Protein AF-A0A822HFD5-F1 (afdb_monomer_lite)

pLDDT: mean 79.82, std 15.92, range [37.62, 95.75]

Foldseek 3Di:
DDDDDDDDPVRDDPVVVVVVVVVVVLVVLLVVVVVVCVVVPPPPAQPPPPVPDDDRPLPDHKLALDADPPPRDRLFTFDSVLRSVDDSVLSVLLSVQCCQFQVDLVCVVVVPHGHDDDSDDDPPNPVVSSVVRNVVRVVPNPSD

Radius of gyration: 18.49 Å; chains: 1; bounding box: 40×43×54 Å

Sequence (144 aa):
KNIRKIIDDKELDIQTKQAVEIELERCKRIAEKQKEYNDNLLGQSTYITNKENKQINHSNHRLILELDKTTNESLIEVSPKLVQQLKPHQCDGIRFLWNNVFESIDAIENKKQGNGCILAHCMGLGKTLQVISFIHTMFNYDKI

Structure (mmCIF, N/CA/C/O backbone):
data_AF-A0A822HFD5-F1
#
_entry.id   AF-A0A822HFD5-F1
#
loop_
_atom_site.group_PDB
_atom_site.id
_atom_site.type_symbol
_atom_site.label_atom_id
_atom_site.label_alt_id
_atom_site.label_comp_id
_atom_site.label_asym_id
_atom_site.label_entity_id
_atom_site.label_seq_id
_atom_site.pdbx_PDB_ins_code
_atom_site.Cartn_x
_atom_site.Cartn_y
_atom_site.Cartn_z
_atom_site.occupancy
_atom_site.B_iso_or_equiv
_atom_site.auth_seq_id
_atom_site.auth_comp_id
_atom_site.auth_asym_id
_atom_site.auth_atom_id
_atom_site.pdbx_PDB_model_num
ATOM 1 N N . LYS A 1 1 ? 24.656 -22.510 -27.122 1.00 60.47 1 LYS A N 1
ATOM 2 C CA . LYS A 1 1 ? 23.680 -21.702 -26.347 1.00 60.47 1 LYS A CA 1
ATOM 3 C C . LYS A 1 1 ? 23.635 -20.308 -26.969 1.00 60.47 1 LYS A C 1
ATOM 5 O O . LYS A 1 1 ? 24.620 -19.600 -26.847 1.00 60.47 1 LYS A O 1
ATOM 10 N N . ASN A 1 2 ? 22.558 -19.946 -27.670 1.00 74.31 2 ASN A N 1
ATOM 11 C CA . ASN A 1 2 ? 22.391 -18.608 -28.256 1.00 74.31 2 ASN A CA 1
ATOM 12 C C . ASN A 1 2 ? 21.711 -17.696 -27.234 1.00 74.31 2 ASN A C 1
ATOM 14 O O . ASN A 1 2 ? 20.489 -17.711 -27.115 1.00 74.31 2 ASN A O 1
ATOM 18 N N . ILE A 1 3 ? 22.501 -16.946 -26.467 1.00 83.25 3 ILE A N 1
ATOM 19 C CA . ILE A 1 3 ? 21.978 -15.911 -25.570 1.00 83.25 3 ILE A CA 1
ATOM 20 C C . ILE A 1 3 ? 21.979 -14.599 -26.356 1.00 83.25 3 ILE A C 1
ATOM 22 O O . ILE A 1 3 ? 22.999 -14.229 -26.937 1.00 83.25 3 ILE A O 1
ATOM 26 N N . ARG A 1 4 ? 20.827 -13.922 -26.423 1.00 83.62 4 ARG A N 1
ATOM 27 C CA . ARG A 1 4 ? 20.723 -12.604 -27.065 1.00 83.62 4 ARG A CA 1
ATOM 28 C C . ARG A 1 4 ? 21.519 -11.577 -26.259 1.00 83.62 4 ARG A C 1
ATOM 30 O O . ARG A 1 4 ? 21.566 -11.662 -25.034 1.00 83.62 4 ARG A O 1
ATOM 37 N N . LYS A 1 5 ? 22.131 -10.611 -26.948 1.00 85.81 5 LYS A N 1
ATOM 38 C CA . LYS A 1 5 ? 22.783 -9.474 -26.290 1.00 85.81 5 LYS A CA 1
ATOM 39 C C . LYS A 1 5 ? 21.739 -8.638 -25.547 1.00 85.81 5 LYS A C 1
ATOM 41 O O . LYS A 1 5 ? 20.617 -8.484 -26.027 1.00 85.81 5 LYS A O 1
ATOM 46 N N . ILE A 1 6 ? 22.126 -8.140 -24.378 1.00 88.38 6 ILE A N 1
ATOM 47 C CA . ILE A 1 6 ? 21.347 -7.174 -23.601 1.00 88.38 6 ILE A CA 1
ATOM 48 C C . ILE A 1 6 ? 21.347 -5.852 -24.382 1.00 88.38 6 ILE A C 1
ATOM 50 O O . ILE A 1 6 ? 22.383 -5.471 -24.924 1.00 88.38 6 ILE A O 1
ATOM 54 N N . ILE A 1 7 ? 20.179 -5.219 -24.486 1.00 85.62 7 ILE A N 1
ATOM 55 C CA . ILE A 1 7 ? 19.982 -3.941 -25.184 1.00 85.62 7 ILE A CA 1
ATOM 56 C C . ILE A 1 7 ? 20.590 -2.829 -24.325 1.00 85.62 7 ILE A C 1
ATOM 58 O O . ILE A 1 7 ? 20.404 -2.842 -23.109 1.00 85.62 7 ILE A O 1
ATOM 62 N N . ASP A 1 8 ? 21.318 -1.902 -24.944 1.00 87.38 8 ASP A N 1
ATOM 63 C CA . ASP A 1 8 ? 21.896 -0.751 -24.243 1.00 87.38 8 ASP A CA 1
ATOM 64 C C . ASP A 1 8 ? 20.830 0.328 -23.996 1.00 87.38 8 ASP A C 1
ATOM 66 O O . ASP A 1 8 ? 19.916 0.509 -24.804 1.00 87.38 8 ASP A O 1
ATOM 70 N N . ASP A 1 9 ? 20.960 1.104 -22.920 1.00 83.75 9 ASP A N 1
ATOM 71 C CA . ASP A 1 9 ? 19.946 2.094 -22.518 1.00 83.75 9 ASP A CA 1
ATOM 72 C C . ASP A 1 9 ? 19.706 3.155 -23.604 1.00 83.75 9 ASP A C 1
ATOM 74 O O . ASP A 1 9 ? 18.609 3.698 -23.759 1.00 83.75 9 ASP A O 1
ATOM 78 N N . LYS A 1 10 ? 20.729 3.427 -24.421 1.00 86.38 10 LYS A N 1
ATOM 79 C CA . LYS A 1 10 ? 20.656 4.347 -25.563 1.00 86.38 10 LYS A CA 1
ATOM 80 C C . LYS A 1 10 ? 19.767 3.823 -26.686 1.00 86.38 10 LYS A C 1
ATOM 82 O O . LYS A 1 10 ? 19.137 4.632 -27.366 1.00 86.38 10 LYS A O 1
ATOM 87 N N . GLU A 1 11 ? 19.684 2.509 -26.844 1.00 88.75 11 GLU A N 1
ATOM 88 C CA . GLU A 1 11 ? 18.909 1.825 -27.882 1.00 88.75 11 GLU A CA 1
ATOM 89 C C . GLU A 1 11 ? 17.463 1.541 -27.449 1.00 88.75 11 GLU A C 1
ATOM 91 O O . GLU A 1 11 ? 16.660 1.077 -28.257 1.00 88.75 11 GLU A O 1
ATOM 96 N N . LEU A 1 12 ? 17.106 1.842 -26.195 1.00 88.19 12 LEU A N 1
ATOM 97 C CA . LEU A 1 12 ? 15.728 1.734 -25.730 1.00 88.19 12 LEU A CA 1
ATOM 98 C C . LEU A 1 12 ? 14.810 2.714 -26.466 1.00 88.19 12 LEU A C 1
ATOM 100 O O . LEU A 1 12 ? 15.188 3.852 -26.780 1.00 88.19 12 LEU A O 1
ATOM 104 N N . ASP A 1 13 ? 13.575 2.263 -26.669 1.00 91.75 13 ASP A N 1
ATOM 1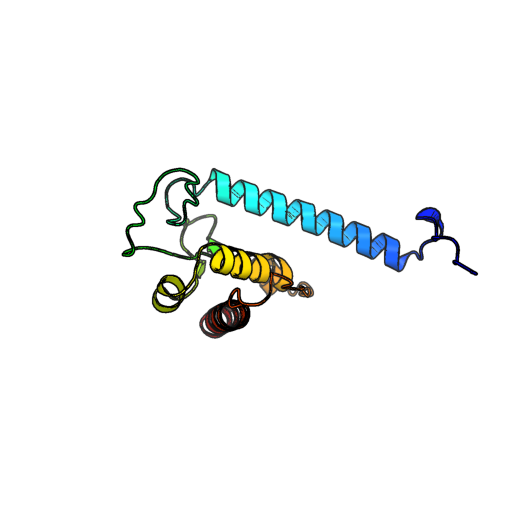05 C CA . ASP A 1 13 ? 12.506 3.087 -27.214 1.00 91.75 13 ASP A CA 1
ATOM 106 C C . ASP A 1 13 ? 12.248 4.329 -26.344 1.00 91.75 13 ASP A C 1
ATOM 108 O O . ASP A 1 13 ? 12.458 4.331 -25.125 1.00 91.75 13 ASP A O 1
ATOM 112 N N . ILE A 1 14 ? 11.790 5.402 -26.987 1.00 91.50 14 ILE A N 1
ATOM 113 C CA . ILE A 1 14 ? 11.552 6.695 -26.338 1.00 91.50 14 ILE A CA 1
ATOM 114 C C . ILE A 1 14 ? 10.497 6.552 -25.237 1.00 91.50 14 ILE A C 1
ATOM 116 O O . ILE A 1 14 ? 10.674 7.127 -24.162 1.00 91.50 14 ILE A O 1
ATOM 120 N N . GLN A 1 15 ? 9.451 5.745 -25.457 1.00 92.44 15 GLN A N 1
ATOM 121 C CA . GLN A 1 15 ? 8.409 5.525 -24.451 1.00 92.44 15 GLN A CA 1
ATOM 122 C C . GLN A 1 15 ? 8.975 4.857 -23.196 1.00 92.44 15 GLN A C 1
ATOM 124 O O . GLN A 1 15 ? 8.660 5.267 -22.081 1.00 92.44 15 GLN A O 1
ATOM 129 N N . THR A 1 16 ? 9.863 3.875 -23.365 1.00 90.62 16 THR A N 1
ATOM 130 C CA . THR A 1 16 ? 10.517 3.181 -22.247 1.00 90.62 16 THR A CA 1
ATOM 131 C C . THR A 1 16 ? 11.376 4.139 -21.427 1.00 90.62 16 THR A C 1
ATOM 133 O O . THR A 1 16 ? 11.302 4.133 -20.202 1.00 90.62 16 THR A O 1
ATOM 136 N N . LYS A 1 17 ? 12.150 5.009 -22.086 1.00 91.94 17 LYS A N 1
ATOM 137 C CA . LYS A 1 17 ? 12.969 6.024 -21.402 1.00 91.94 17 LYS A CA 1
ATOM 138 C C . LYS A 1 17 ? 12.109 7.010 -20.611 1.00 91.94 17 LYS A C 1
ATOM 140 O O . LYS A 1 17 ? 12.422 7.312 -19.465 1.00 91.94 17 LYS A O 1
ATOM 145 N N . GLN A 1 18 ? 11.012 7.477 -21.205 1.00 91.88 18 GLN A N 1
ATOM 146 C CA . GLN A 1 18 ? 10.067 8.374 -20.538 1.00 91.88 18 GLN A CA 1
ATOM 147 C C . GLN A 1 18 ? 9.405 7.707 -19.328 1.00 91.88 18 GLN A C 1
ATOM 149 O O . GLN A 1 18 ? 9.313 8.323 -18.271 1.00 91.88 18 GLN A O 1
ATOM 154 N N . ALA A 1 19 ? 8.994 6.442 -19.450 1.00 87.94 19 ALA A N 1
ATOM 155 C CA . ALA A 1 19 ? 8.415 5.691 -18.339 1.00 87.94 19 ALA A CA 1
ATOM 156 C C . ALA A 1 19 ? 9.402 5.534 -17.168 1.00 87.94 19 ALA A C 1
ATOM 158 O O . ALA A 1 19 ? 9.003 5.668 -16.013 1.00 87.94 19 ALA A O 1
ATOM 159 N N . VAL A 1 20 ? 10.689 5.303 -17.458 1.00 89.31 20 VAL A N 1
ATOM 160 C CA . VAL A 1 20 ? 11.745 5.246 -16.434 1.00 89.31 20 VAL A CA 1
ATOM 161 C C . VAL A 1 20 ? 11.900 6.589 -15.721 1.00 89.31 20 VAL A C 1
ATOM 163 O O . VAL A 1 20 ? 11.958 6.608 -14.494 1.00 89.31 20 VAL A O 1
ATOM 166 N N . GLU A 1 21 ? 11.923 7.706 -16.452 1.00 91.62 21 GLU A N 1
ATOM 167 C CA . GLU A 1 21 ? 12.040 9.037 -15.839 1.00 91.62 21 GLU A CA 1
ATOM 168 C C . GLU A 1 21 ? 10.846 9.350 -14.925 1.00 91.62 21 GLU A C 1
ATOM 170 O O . GLU A 1 21 ? 11.028 9.752 -13.777 1.00 91.62 21 GLU A O 1
ATOM 175 N N . ILE A 1 22 ? 9.624 9.072 -15.388 1.00 88.44 22 ILE A N 1
ATOM 176 C CA . ILE A 1 22 ? 8.399 9.257 -14.596 1.00 88.44 22 ILE A CA 1
ATOM 177 C C . ILE A 1 22 ? 8.455 8.434 -13.300 1.00 88.44 22 ILE A C 1
ATOM 179 O O . ILE A 1 22 ? 8.084 8.923 -12.227 1.00 88.44 22 ILE A O 1
ATOM 183 N N . GLU A 1 23 ? 8.938 7.193 -13.375 1.00 87.31 23 GLU A N 1
ATOM 184 C CA . GLU A 1 23 ? 9.067 6.326 -12.204 1.00 87.31 23 GLU A CA 1
ATOM 185 C C . GLU A 1 23 ? 10.159 6.816 -11.238 1.00 87.31 23 GLU A C 1
ATOM 187 O O . GLU A 1 23 ? 9.976 6.753 -10.019 1.00 87.31 23 GLU A O 1
ATOM 192 N N . LEU A 1 24 ? 11.261 7.378 -11.748 1.00 89.31 24 LEU A N 1
ATOM 193 C CA . LEU A 1 24 ? 12.307 7.996 -10.926 1.00 89.31 24 LEU A CA 1
ATOM 194 C C . LEU A 1 24 ? 11.784 9.221 -10.170 1.00 89.31 24 LEU A C 1
ATOM 196 O O . LEU A 1 24 ? 12.038 9.359 -8.970 1.00 89.31 24 LEU A O 1
ATOM 200 N N . GLU A 1 25 ? 11.032 10.098 -10.835 1.00 90.44 25 GLU A N 1
ATOM 201 C CA . GLU A 1 25 ? 10.383 11.243 -10.189 1.00 90.44 25 GLU A CA 1
ATOM 202 C C . GLU A 1 25 ? 9.393 10.797 -9.109 1.00 90.44 25 GLU A C 1
ATOM 204 O O . GLU A 1 25 ? 9.361 11.360 -8.012 1.00 90.44 25 GLU A O 1
ATOM 209 N N . ARG A 1 26 ? 8.616 9.741 -9.378 1.00 87.81 26 ARG A N 1
ATOM 210 C CA . ARG A 1 26 ? 7.703 9.149 -8.393 1.00 87.81 26 ARG A CA 1
ATOM 2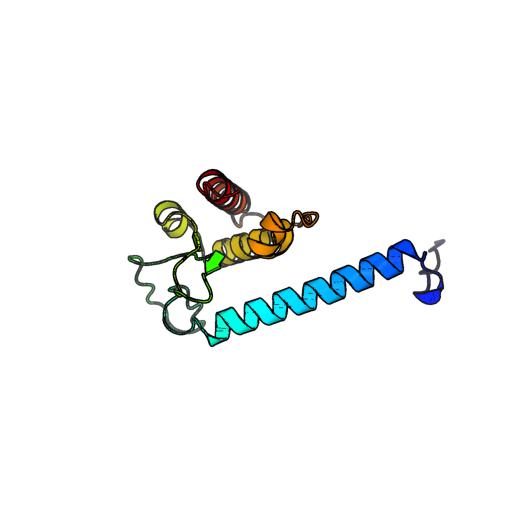11 C C . ARG A 1 26 ? 8.457 8.612 -7.175 1.00 87.81 26 ARG A C 1
ATOM 213 O O . ARG A 1 26 ? 8.067 8.905 -6.046 1.00 87.81 26 ARG A O 1
ATOM 220 N N . CYS A 1 27 ? 9.551 7.882 -7.390 1.00 87.38 27 CYS A N 1
ATOM 221 C CA . CYS A 1 27 ? 10.391 7.368 -6.308 1.00 87.38 27 CYS A CA 1
ATOM 222 C C . CYS A 1 27 ? 10.927 8.496 -5.416 1.00 87.38 27 CYS A C 1
ATOM 224 O O . CYS A 1 27 ? 10.909 8.360 -4.192 1.00 87.38 27 CYS A O 1
ATOM 226 N N . LYS A 1 28 ? 11.345 9.625 -6.009 1.00 90.44 28 LYS A N 1
ATOM 227 C CA . LYS A 1 28 ? 11.796 10.810 -5.260 1.00 90.44 28 LYS A CA 1
ATOM 228 C C . LYS A 1 28 ? 10.681 11.374 -4.373 1.00 90.44 28 LYS A C 1
ATOM 230 O O . LYS A 1 28 ? 10.891 11.510 -3.170 1.00 90.44 28 LYS A O 1
ATOM 235 N N . ARG A 1 29 ? 9.478 11.596 -4.923 1.00 87.69 29 ARG A N 1
ATOM 236 C CA . ARG A 1 29 ? 8.323 12.113 -4.158 1.00 87.69 29 ARG A CA 1
ATOM 237 C C . ARG A 1 29 ? 7.941 11.220 -2.978 1.00 87.69 29 ARG A C 1
ATOM 239 O O . ARG A 1 29 ? 7.674 11.709 -1.883 1.00 87.69 29 ARG A O 1
ATOM 246 N N . ILE A 1 30 ? 7.923 9.902 -3.182 1.00 84.06 30 ILE A N 1
ATOM 247 C CA . ILE A 1 30 ? 7.566 8.947 -2.123 1.00 84.06 30 ILE A CA 1
ATOM 248 C C . ILE A 1 30 ? 8.633 8.915 -1.029 1.00 84.06 30 ILE A C 1
ATOM 250 O O . ILE A 1 30 ? 8.286 8.870 0.151 1.00 84.06 30 ILE A O 1
ATOM 254 N N . ALA A 1 31 ? 9.915 8.968 -1.395 1.00 86.19 31 ALA A N 1
ATOM 255 C CA . ALA A 1 31 ? 11.008 9.012 -0.428 1.00 86.19 31 ALA A CA 1
ATOM 256 C C . ALA A 1 31 ? 10.966 10.291 0.424 1.00 86.19 31 ALA A C 1
ATOM 258 O O . ALA A 1 31 ? 11.153 10.222 1.639 1.00 86.19 31 ALA A O 1
ATOM 259 N N . GLU A 1 32 ? 10.669 11.439 -0.186 1.00 86.50 32 GLU A N 1
ATOM 260 C CA . GLU A 1 32 ? 10.473 12.709 0.522 1.00 86.50 32 GLU A CA 1
ATOM 261 C C . GLU A 1 32 ? 9.291 12.636 1.493 1.00 86.50 32 GLU A C 1
ATOM 263 O O . GLU A 1 32 ? 9.455 12.956 2.669 1.00 86.50 32 GLU A O 1
ATOM 268 N N . LYS A 1 33 ? 8.138 12.115 1.051 1.00 81.00 33 LYS A N 1
ATOM 269 C CA . LYS A 1 33 ? 6.962 11.903 1.912 1.00 81.00 33 LYS A CA 1
ATOM 270 C C . LYS A 1 33 ? 7.262 10.953 3.073 1.00 81.00 33 LYS A C 1
ATOM 272 O O . LYS A 1 33 ? 6.830 11.179 4.199 1.00 81.00 33 LYS A O 1
ATOM 277 N N . GLN A 1 34 ? 8.010 9.880 2.817 1.00 77.81 34 GLN A N 1
ATOM 278 C CA . GLN A 1 34 ? 8.398 8.928 3.854 1.00 77.81 34 GLN A CA 1
ATOM 279 C C . GLN A 1 34 ? 9.370 9.552 4.858 1.00 77.81 34 GLN A C 1
ATOM 281 O O . GLN A 1 34 ? 9.270 9.281 6.054 1.00 77.81 34 GLN A O 1
ATOM 286 N N . LYS A 1 35 ? 10.287 10.404 4.393 1.00 81.25 35 LYS A N 1
ATOM 287 C CA . LYS A 1 35 ? 11.169 11.175 5.265 1.00 81.25 35 LYS A CA 1
ATOM 288 C C . LYS A 1 35 ? 10.367 12.149 6.129 1.00 81.25 35 LYS A C 1
ATOM 290 O O . LYS A 1 35 ? 10.537 12.136 7.339 1.00 81.25 35 LYS A O 1
ATOM 295 N N . GLU A 1 36 ? 9.446 12.901 5.533 1.00 76.25 36 GLU A N 1
ATOM 296 C CA . GLU A 1 36 ? 8.540 13.811 6.243 1.00 76.25 36 GLU A CA 1
ATOM 297 C C . GLU A 1 36 ? 7.717 13.071 7.310 1.00 76.25 36 GLU A C 1
ATOM 299 O O . GLU A 1 36 ? 7.617 13.528 8.444 1.00 76.25 36 GLU A O 1
ATOM 304 N N . TYR A 1 37 ? 7.188 11.888 6.988 1.00 69.06 37 TYR A N 1
ATOM 305 C CA . TYR A 1 37 ? 6.482 11.038 7.949 1.00 69.06 37 TYR A CA 1
ATOM 306 C C . TYR A 1 37 ? 7.394 10.583 9.098 1.00 69.06 37 TYR A C 1
ATOM 308 O O . TYR A 1 37 ? 6.989 10.615 10.257 1.00 69.06 37 TYR A O 1
ATOM 316 N N . ASN A 1 38 ? 8.629 10.172 8.802 1.00 70.75 38 ASN A N 1
ATOM 317 C CA . ASN A 1 38 ? 9.582 9.759 9.833 1.00 70.75 38 ASN A CA 1
ATOM 318 C C . ASN A 1 38 ? 10.002 10.936 10.732 1.00 70.75 38 ASN A C 1
ATOM 320 O O . ASN A 1 38 ? 10.121 10.754 11.941 1.00 70.75 38 ASN A O 1
ATOM 324 N N . ASP A 1 39 ? 10.185 12.125 10.157 1.00 68.75 39 ASP A N 1
ATOM 325 C CA . ASP A 1 39 ? 10.641 13.324 10.865 1.00 68.75 39 ASP A CA 1
ATOM 326 C C . ASP A 1 39 ? 9.512 13.949 11.716 1.00 68.75 39 ASP A C 1
ATOM 328 O O . ASP A 1 39 ? 9.730 14.289 12.879 1.00 68.75 39 ASP A O 1
ATOM 332 N N . ASN A 1 40 ? 8.286 14.046 11.182 1.00 61.12 40 ASN A N 1
ATOM 333 C CA . ASN A 1 40 ? 7.141 14.665 11.868 1.00 61.12 40 ASN A CA 1
ATOM 334 C C . ASN A 1 40 ? 6.444 13.736 12.881 1.00 61.12 40 ASN A C 1
ATOM 336 O O . ASN A 1 40 ? 5.768 14.215 13.792 1.00 61.12 40 ASN A O 1
ATOM 340 N N . LEU A 1 41 ? 6.580 12.410 12.745 1.00 55.06 41 LEU A N 1
ATOM 341 C CA . LEU A 1 41 ? 5.741 11.434 13.452 1.00 55.06 41 LEU A CA 1
ATOM 342 C C . LEU A 1 41 ? 6.484 10.515 14.430 1.00 55.06 41 LEU A C 1
ATOM 344 O O . LEU A 1 41 ? 5.940 9.488 14.847 1.00 55.06 41 LEU A O 1
ATOM 348 N N . LEU A 1 42 ? 7.684 10.894 14.874 1.00 49.38 42 LEU A N 1
ATOM 349 C CA . LEU A 1 42 ? 8.398 10.184 15.944 1.00 49.38 42 LEU A CA 1
ATOM 350 C C . LEU A 1 42 ? 7.673 10.242 17.315 1.00 49.38 42 LEU A C 1
ATOM 352 O O . LEU A 1 42 ? 8.105 9.585 18.259 1.00 49.38 42 LEU A O 1
ATOM 356 N N . GLY A 1 43 ? 6.571 11.001 17.438 1.00 45.59 43 GLY A N 1
ATOM 357 C CA . GLY A 1 43 ? 5.817 11.181 18.688 1.00 45.59 43 GLY A CA 1
ATOM 358 C C . GLY A 1 43 ? 4.406 10.570 18.764 1.00 45.59 43 GLY A C 1
ATOM 359 O O . GLY A 1 43 ? 3.882 10.463 19.869 1.00 45.59 43 GLY A O 1
ATOM 360 N N . GLN A 1 44 ? 3.764 10.179 17.651 1.00 46.06 44 GLN A N 1
ATOM 361 C CA . GLN A 1 44 ? 2.330 9.795 17.666 1.00 46.06 44 GLN A CA 1
ATOM 362 C C . GLN A 1 44 ? 1.963 8.496 16.924 1.00 46.06 44 GLN A C 1
ATOM 364 O O . GLN A 1 44 ? 0.867 7.974 17.130 1.00 46.06 44 GLN A O 1
ATOM 369 N N . SER A 1 45 ? 2.853 7.915 16.113 1.00 45.28 45 SER A N 1
ATOM 370 C CA . SER A 1 45 ? 2.598 6.624 15.455 1.00 45.28 45 SER A CA 1
ATOM 371 C C . SER A 1 45 ? 3.154 5.475 16.292 1.00 45.28 45 SER A C 1
ATOM 373 O O . SER A 1 45 ? 4.338 5.150 16.236 1.00 45.28 45 SER A O 1
ATOM 375 N N . THR A 1 46 ? 2.277 4.821 17.051 1.00 46.25 46 THR A N 1
ATOM 376 C CA . THR A 1 46 ? 2.505 3.570 17.790 1.00 46.25 46 THR A CA 1
ATOM 377 C C . THR A 1 46 ? 2.714 2.377 16.852 1.00 46.25 46 THR A C 1
ATOM 379 O O . THR A 1 46 ? 1.933 1.435 16.815 1.00 46.25 46 THR A O 1
ATOM 382 N N . TYR A 1 47 ? 3.817 2.409 16.111 1.00 46.12 47 TYR A N 1
ATOM 383 C CA . TYR A 1 47 ? 4.489 1.253 15.530 1.00 46.12 47 TYR A CA 1
ATOM 384 C C . TYR A 1 47 ? 5.984 1.548 15.516 1.00 46.12 47 TYR A C 1
ATOM 386 O O . TYR A 1 47 ? 6.592 1.747 14.469 1.00 46.12 47 TYR A O 1
ATOM 394 N N . ILE A 1 48 ? 6.591 1.602 16.702 1.00 45.34 48 ILE A N 1
ATOM 395 C CA . ILE A 1 48 ? 8.044 1.530 16.772 1.00 45.34 48 ILE A CA 1
ATOM 396 C C . ILE A 1 48 ? 8.412 0.060 16.563 1.00 45.34 48 ILE A C 1
ATOM 398 O O . ILE A 1 48 ? 8.225 -0.772 17.453 1.00 45.34 48 ILE A O 1
ATOM 402 N N . THR A 1 49 ? 8.965 -0.275 15.399 1.00 40.50 49 THR A N 1
ATOM 403 C CA . THR A 1 49 ? 9.875 -1.418 15.265 1.00 40.50 49 THR A CA 1
ATOM 404 C C . THR A 1 49 ? 11.135 -1.112 16.072 1.00 40.50 49 THR A C 1
ATOM 406 O O . THR A 1 49 ? 12.194 -0.821 15.523 1.00 40.50 49 THR A O 1
ATOM 409 N N . ASN A 1 50 ? 11.021 -1.142 17.401 1.00 37.62 50 ASN A N 1
ATOM 410 C CA . ASN A 1 50 ? 12.177 -1.164 18.275 1.00 37.62 50 ASN A CA 1
ATOM 411 C C . ASN A 1 50 ? 12.804 -2.536 18.077 1.00 37.62 50 ASN A C 1
ATOM 413 O O . ASN A 1 50 ? 12.310 -3.534 18.599 1.00 37.62 50 ASN A O 1
ATOM 417 N N . LYS A 1 51 ? 13.896 -2.586 17.312 1.00 40.31 51 LYS A N 1
ATOM 418 C CA . LYS A 1 51 ? 14.710 -3.794 17.138 1.00 40.31 51 LYS A CA 1
ATOM 419 C C . LYS A 1 51 ? 15.267 -4.339 18.467 1.00 40.31 51 LYS A C 1
ATOM 421 O O . LYS A 1 51 ? 15.853 -5.413 18.450 1.00 40.31 51 LYS A O 1
ATOM 426 N N . GLU A 1 52 ? 15.053 -3.657 19.600 1.00 39.28 52 GLU A N 1
ATOM 427 C CA . GLU A 1 52 ? 15.712 -3.984 20.870 1.00 39.28 52 GLU A CA 1
ATOM 428 C C . GLU A 1 52 ? 14.830 -4.031 22.133 1.00 39.28 52 GLU A C 1
ATOM 430 O O . GLU A 1 52 ? 15.352 -4.411 23.173 1.00 39.28 52 GLU A O 1
ATOM 435 N N . ASN A 1 53 ? 13.513 -3.760 22.115 1.00 38.19 53 ASN A N 1
ATOM 436 C CA . ASN A 1 53 ? 12.712 -3.856 23.354 1.00 38.19 53 ASN A CA 1
ATOM 437 C C . ASN A 1 53 ? 11.353 -4.549 23.184 1.00 38.19 53 ASN A C 1
ATOM 439 O O . ASN A 1 53 ? 10.486 -4.139 22.418 1.00 38.19 53 ASN A O 1
ATOM 443 N N . LYS A 1 54 ? 11.193 -5.639 23.941 1.00 41.81 54 LYS A N 1
ATOM 444 C CA . LYS A 1 54 ? 10.200 -6.712 23.793 1.00 41.81 54 LYS A CA 1
ATOM 445 C C . LYS A 1 54 ? 8.985 -6.539 24.723 1.00 41.81 54 LYS A C 1
ATOM 447 O O . LYS A 1 54 ? 8.540 -7.507 25.330 1.00 41.81 54 LYS A O 1
ATOM 452 N N . GLN A 1 55 ? 8.445 -5.327 24.848 1.00 39.88 55 GLN A N 1
ATOM 453 C CA . GLN A 1 55 ? 7.153 -5.101 25.515 1.00 39.88 55 GLN A CA 1
ATOM 454 C C . GLN A 1 55 ? 6.253 -4.242 24.631 1.00 39.88 55 GLN A C 1
ATOM 456 O O . GLN A 1 55 ? 6.345 -3.020 24.589 1.00 39.88 55 GLN A O 1
ATOM 461 N N . ILE A 1 56 ? 5.402 -4.929 23.873 1.00 45.81 56 ILE A N 1
ATOM 462 C CA . ILE A 1 56 ? 4.422 -4.335 22.970 1.00 45.81 56 ILE A CA 1
ATOM 463 C C . ILE A 1 56 ? 3.134 -4.147 23.777 1.00 45.81 56 ILE A C 1
ATOM 465 O O . ILE A 1 56 ? 2.431 -5.114 24.065 1.00 45.81 56 ILE A O 1
ATOM 469 N N . ASN A 1 57 ? 2.822 -2.908 24.160 1.00 43.25 57 ASN A N 1
ATOM 470 C CA . ASN A 1 57 ? 1.526 -2.573 24.750 1.00 43.25 57 ASN A CA 1
ATOM 471 C C . ASN A 1 57 ? 0.449 -2.684 23.659 1.00 43.25 57 ASN A C 1
ATOM 473 O O . ASN A 1 57 ? 0.293 -1.793 22.830 1.00 43.25 57 ASN A O 1
ATOM 477 N N . HIS A 1 58 ? -0.275 -3.804 23.632 1.00 45.09 58 HIS A N 1
ATOM 478 C CA . HIS A 1 58 ? -1.260 -4.157 22.600 1.00 45.09 58 HIS A CA 1
ATOM 479 C C . HIS A 1 58 ? -2.457 -3.195 22.458 1.00 45.09 58 HIS A C 1
ATOM 481 O O . HIS A 1 58 ? -3.217 -3.328 21.503 1.00 45.09 58 HIS A O 1
ATOM 487 N N . SER A 1 59 ? -2.644 -2.233 23.361 1.00 47.62 59 SER A N 1
ATOM 488 C CA . SER A 1 59 ? -3.901 -1.496 23.509 1.00 47.62 59 SER A CA 1
ATOM 489 C C . SER A 1 59 ? -4.135 -0.345 22.521 1.00 47.62 59 SER A C 1
ATOM 491 O O . SER A 1 59 ? -5.295 -0.059 22.263 1.00 47.62 59 SER A O 1
ATOM 493 N N . ASN A 1 60 ? -3.109 0.273 21.915 1.00 56.06 60 ASN A N 1
ATOM 494 C CA . ASN A 1 60 ? -3.287 1.497 21.103 1.00 56.06 60 ASN A CA 1
ATOM 495 C C . ASN A 1 60 ? -2.455 1.517 19.807 1.00 56.06 60 ASN A C 1
ATOM 497 O O . ASN A 1 60 ? -1.772 2.499 19.523 1.00 56.06 60 ASN A O 1
ATOM 501 N N . HIS A 1 61 ? -2.468 0.447 19.015 1.00 70.06 61 HIS A N 1
ATOM 502 C CA . HIS A 1 61 ? -1.802 0.464 17.709 1.00 70.06 61 HIS A CA 1
ATOM 503 C C . HIS A 1 61 ? -2.714 1.116 16.663 1.00 70.06 61 HIS A C 1
ATOM 505 O O . HIS A 1 61 ? -3.829 0.644 16.444 1.00 70.06 61 HIS A O 1
ATOM 511 N N . ARG A 1 62 ? -2.249 2.197 16.026 1.00 81.94 62 ARG A N 1
ATOM 512 C CA . ARG A 1 62 ? -2.936 2.869 14.908 1.00 81.94 62 ARG A CA 1
ATOM 513 C C . ARG A 1 62 ? -2.084 2.764 13.652 1.00 81.94 62 ARG A C 1
ATOM 515 O O . ARG A 1 62 ? -0.877 2.988 13.701 1.00 81.94 62 ARG A O 1
ATOM 522 N N . LEU A 1 63 ? -2.706 2.436 12.524 1.00 86.88 63 LEU A N 1
ATOM 523 C CA . LEU A 1 63 ? -2.037 2.372 11.227 1.00 86.88 63 LEU A CA 1
ATOM 524 C C . LEU A 1 63 ? -2.572 3.487 10.333 1.00 86.88 63 LEU A C 1
ATOM 526 O O . LEU A 1 63 ? -3.564 3.308 9.634 1.00 86.88 63 LEU A O 1
ATOM 530 N N . ILE A 1 64 ? -1.896 4.631 10.382 1.00 86.50 64 ILE A N 1
ATOM 531 C CA . ILE A 1 64 ? -2.229 5.820 9.596 1.00 86.50 64 ILE A CA 1
ATOM 532 C C . ILE A 1 64 ? -1.501 5.744 8.252 1.00 86.50 64 ILE A C 1
ATOM 534 O O . ILE A 1 64 ? -0.277 5.593 8.222 1.00 86.50 64 ILE A O 1
ATOM 538 N N . LEU A 1 65 ? -2.251 5.827 7.156 1.00 87.38 65 LEU A N 1
ATOM 539 C CA . LEU A 1 65 ? -1.751 5.829 5.779 1.00 87.38 65 LEU A CA 1
ATOM 540 C C . LEU A 1 65 ? -1.536 7.253 5.255 1.00 87.38 65 LEU A C 1
ATOM 542 O O . LEU A 1 65 ? -0.588 7.486 4.507 1.00 87.38 65 LEU A O 1
ATOM 546 N N . GLU A 1 66 ? -2.367 8.206 5.684 1.00 85.88 66 GLU A N 1
ATOM 547 C CA . GLU A 1 66 ? -2.222 9.618 5.334 1.00 85.88 66 GLU A CA 1
ATOM 548 C C . GLU A 1 66 ? -2.671 10.540 6.475 1.00 85.88 66 GLU A C 1
ATOM 550 O O . GLU A 1 66 ? -3.633 10.247 7.193 1.00 85.88 66 GLU A O 1
ATOM 555 N N . LEU A 1 67 ? -1.944 11.647 6.632 1.00 82.75 67 LEU A N 1
ATOM 556 C CA . LEU A 1 67 ? -2.182 12.708 7.606 1.00 82.75 67 LEU A CA 1
ATOM 557 C C . LEU A 1 67 ? -2.479 14.011 6.872 1.00 82.75 67 LEU A C 1
ATOM 559 O O . LEU A 1 67 ? -1.908 14.274 5.813 1.00 82.75 67 LEU A O 1
ATOM 563 N N . ASP A 1 68 ? -3.311 14.844 7.475 1.00 81.69 68 ASP A N 1
ATOM 564 C CA . ASP A 1 68 ? -3.461 16.230 7.065 1.00 81.69 68 ASP A CA 1
ATOM 565 C C . ASP A 1 68 ? -2.261 17.042 7.571 1.00 81.69 68 ASP A C 1
ATOM 567 O O . ASP A 1 68 ? -1.975 17.081 8.768 1.00 81.69 68 ASP A O 1
ATOM 571 N N . LYS A 1 69 ? -1.563 17.716 6.654 1.00 76.25 69 LYS A N 1
ATOM 572 C CA . LYS A 1 69 ? -0.374 18.528 6.953 1.00 76.25 69 LYS A CA 1
ATOM 573 C C . LYS A 1 69 ? -0.670 19.723 7.859 1.00 76.25 69 LYS A C 1
ATOM 575 O O . LYS A 1 69 ? 0.243 20.246 8.490 1.00 76.25 69 LYS A O 1
ATOM 580 N N . THR A 1 70 ? -1.918 20.188 7.893 1.00 77.06 70 THR A N 1
ATOM 581 C CA . THR A 1 70 ? -2.313 21.375 8.663 1.00 77.06 70 THR A CA 1
ATOM 582 C C . THR A 1 70 ? -2.810 21.031 10.060 1.00 77.06 70 THR A 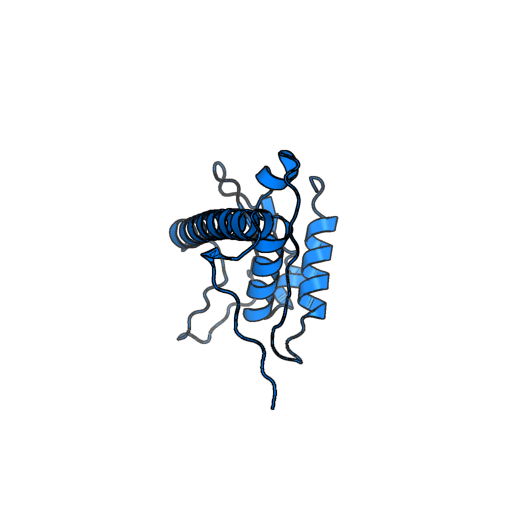C 1
ATOM 584 O O . THR A 1 70 ? -2.417 21.682 11.027 1.00 77.06 70 THR A O 1
ATOM 587 N N . THR A 1 71 ? -3.642 20.000 10.181 1.00 76.19 71 THR A N 1
ATOM 588 C CA . THR A 1 71 ? -4.270 19.608 11.451 1.00 76.19 71 THR A CA 1
ATOM 589 C C . THR A 1 71 ? -3.534 18.469 12.162 1.00 76.19 71 THR A C 1
ATOM 591 O O . THR A 1 71 ? -3.780 18.232 13.343 1.00 76.19 71 THR A O 1
ATOM 594 N N . ASN A 1 72 ? -2.610 17.777 11.476 1.00 71.94 72 ASN A N 1
ATOM 595 C CA . ASN A 1 72 ? -2.010 16.507 11.909 1.00 71.94 72 ASN A CA 1
ATOM 596 C C . ASN A 1 72 ? -3.050 15.418 12.234 1.00 71.94 72 ASN A C 1
ATOM 598 O O . ASN A 1 72 ? -2.748 14.447 12.933 1.00 71.94 72 ASN A O 1
ATOM 602 N N . GLU A 1 73 ? -4.276 15.547 11.724 1.00 78.19 73 GLU A N 1
ATOM 603 C CA . GLU A 1 73 ? -5.305 14.526 11.868 1.00 78.19 73 GLU A CA 1
ATOM 604 C C . GLU A 1 73 ? -5.122 13.408 10.838 1.00 78.19 73 GLU A C 1
ATOM 606 O O . GLU A 1 73 ? -4.558 13.594 9.757 1.00 78.19 73 GLU A O 1
ATOM 611 N N . SER A 1 74 ? -5.598 12.210 11.180 1.00 79.88 74 SER A N 1
ATOM 612 C CA . SER A 1 74 ? -5.573 11.078 10.257 1.00 79.88 74 SER A CA 1
ATOM 613 C C . SER A 1 74 ? -6.646 11.257 9.192 1.00 79.88 74 SER A C 1
ATOM 615 O O . SER A 1 74 ? -7.835 11.186 9.488 1.00 79.88 74 SER A O 1
ATOM 617 N N . LEU A 1 75 ? -6.207 11.437 7.947 1.00 85.19 75 LEU A N 1
ATOM 618 C CA . LEU A 1 75 ? -7.097 11.432 6.791 1.00 85.19 75 LEU A CA 1
ATOM 619 C C . LEU A 1 75 ? -7.459 10.008 6.399 1.00 85.19 75 LEU A C 1
ATOM 621 O O . LEU A 1 75 ? -8.615 9.738 6.098 1.00 85.19 75 LEU A O 1
ATOM 625 N N . ILE A 1 76 ? -6.474 9.104 6.420 1.00 88.19 76 ILE A N 1
ATOM 626 C CA . ILE A 1 76 ? -6.668 7.686 6.115 1.00 88.19 76 ILE A CA 1
ATOM 627 C C . ILE A 1 76 ? -5.967 6.843 7.175 1.00 88.19 76 ILE A C 1
ATOM 629 O O . ILE A 1 76 ? -4.756 6.948 7.364 1.00 88.19 76 ILE A O 1
ATOM 633 N N . GLU A 1 77 ? -6.714 5.967 7.834 1.00 89.25 77 GLU A N 1
ATOM 634 C CA . GLU A 1 77 ? -6.262 4.981 8.803 1.00 89.25 77 GLU A CA 1
ATOM 635 C C . GLU A 1 77 ? -6.977 3.643 8.624 1.00 89.25 77 GLU A C 1
ATOM 637 O O . GLU A 1 77 ? -8.156 3.548 8.292 1.00 89.25 77 GLU A O 1
ATOM 642 N N . VAL A 1 78 ? -6.243 2.568 8.884 1.00 90.12 78 VAL A N 1
ATOM 643 C CA . VAL A 1 78 ? -6.811 1.223 8.901 1.00 90.12 78 VAL A CA 1
ATOM 644 C C . VAL A 1 78 ? -7.588 1.027 10.200 1.00 90.12 78 VAL A C 1
ATOM 646 O O . VAL A 1 78 ? -7.111 1.381 11.279 1.00 90.12 78 VAL A O 1
ATOM 649 N N . SER A 1 79 ? -8.767 0.403 10.102 1.00 90.25 79 SER A N 1
ATOM 650 C CA . SER A 1 79 ? -9.643 0.143 11.251 1.00 90.25 79 SER A CA 1
ATOM 651 C C . SER A 1 79 ? -8.882 -0.483 12.433 1.00 90.25 79 SER A C 1
ATOM 653 O O . SER A 1 79 ? -8.249 -1.530 12.250 1.00 90.25 79 SER A O 1
ATOM 655 N N . PRO A 1 80 ? -9.007 0.055 13.663 1.00 87.88 80 PRO A N 1
ATOM 656 C CA . PRO A 1 80 ? -8.281 -0.443 14.834 1.00 87.88 80 PRO A CA 1
ATOM 657 C C . PRO A 1 80 ? -8.444 -1.949 15.085 1.00 87.88 80 PRO A C 1
ATOM 659 O O . PRO A 1 80 ? -7.506 -2.615 15.519 1.00 87.88 80 PRO A O 1
ATOM 662 N N . LYS A 1 81 ? -9.615 -2.519 14.761 1.00 88.75 81 LYS A N 1
ATOM 663 C CA . LYS A 1 81 ? -9.881 -3.962 14.903 1.00 88.75 81 LYS A CA 1
ATOM 664 C C . LYS A 1 81 ? -9.014 -4.813 13.971 1.00 88.75 81 LYS A C 1
ATOM 666 O O . LYS A 1 81 ? -8.542 -5.869 14.378 1.00 88.75 81 LYS A O 1
ATOM 671 N N . LEU A 1 82 ? -8.788 -4.350 12.741 1.00 90.56 82 LEU A N 1
ATOM 672 C CA . LEU A 1 82 ? -7.912 -5.021 11.776 1.00 90.56 82 LEU A CA 1
ATOM 673 C C . LEU A 1 82 ? -6.447 -4.848 12.171 1.00 90.56 82 LEU A C 1
ATOM 675 O O . LEU A 1 82 ? -5.669 -5.796 12.133 1.00 90.56 82 LEU A O 1
ATOM 679 N N . VAL A 1 83 ? -6.089 -3.648 12.623 1.00 89.25 83 VAL A N 1
ATOM 680 C CA . VAL A 1 83 ? -4.740 -3.285 13.072 1.00 89.25 83 VAL A CA 1
ATOM 681 C C . VAL A 1 83 ? -4.257 -4.174 14.225 1.00 89.25 83 VAL A C 1
ATOM 683 O O . VAL A 1 83 ? -3.113 -4.622 14.214 1.00 89.25 83 VAL A O 1
ATOM 686 N N . GLN A 1 84 ? -5.144 -4.550 15.151 1.00 87.25 84 GLN A N 1
ATOM 687 C CA . GLN A 1 84 ? -4.841 -5.510 16.225 1.00 87.25 84 GLN A CA 1
ATOM 688 C C . GLN A 1 84 ? -4.483 -6.921 15.726 1.00 87.25 84 GLN A C 1
ATOM 690 O O . GLN A 1 84 ? -3.783 -7.661 16.421 1.00 87.25 84 GLN A O 1
ATOM 695 N N . GLN A 1 85 ? -4.951 -7.310 14.537 1.00 89.06 85 GLN A N 1
ATOM 696 C CA . GLN A 1 85 ? -4.683 -8.623 13.942 1.00 89.06 85 GLN A CA 1
ATOM 697 C C . GLN A 1 85 ? -3.429 -8.629 13.059 1.00 89.06 85 GLN A C 1
ATOM 699 O O . GLN A 1 85 ? -2.890 -9.699 12.760 1.00 89.06 85 GLN A O 1
ATOM 704 N N . LEU A 1 86 ? -2.951 -7.452 12.652 1.00 87.81 86 LEU A N 1
ATOM 705 C CA . LEU A 1 86 ? -1.819 -7.298 11.748 1.00 87.81 86 LEU A CA 1
ATOM 706 C C . LEU A 1 86 ? -0.478 -7.390 12.490 1.00 87.81 86 LEU A C 1
ATOM 708 O O . LEU A 1 86 ? -0.290 -6.885 13.597 1.00 87.81 86 LEU A O 1
ATOM 712 N N . LYS A 1 87 ? 0.494 -8.041 11.851 1.00 87.50 87 LYS A N 1
ATOM 713 C CA . LYS A 1 87 ? 1.904 -8.033 12.266 1.00 87.50 87 LYS A CA 1
ATOM 714 C C . LYS A 1 87 ? 2.642 -6.836 11.646 1.00 87.50 87 LYS A C 1
ATOM 716 O O . LYS A 1 87 ? 2.202 -6.354 10.606 1.00 87.50 87 LYS A O 1
ATOM 721 N N . PRO A 1 88 ? 3.790 -6.398 12.201 1.00 84.69 88 PRO A N 1
ATOM 722 C CA . PRO A 1 88 ? 4.511 -5.221 11.703 1.00 84.69 88 PRO A CA 1
ATOM 723 C C . PRO A 1 88 ? 4.786 -5.252 10.193 1.00 84.69 88 PRO A C 1
ATOM 725 O O . PRO A 1 88 ? 4.404 -4.333 9.480 1.00 84.69 88 PRO A O 1
ATOM 728 N N . HIS A 1 89 ? 5.294 -6.375 9.675 1.00 83.44 89 HIS A N 1
ATOM 729 C CA . HIS A 1 89 ? 5.554 -6.535 8.238 1.00 83.44 89 HIS A CA 1
ATOM 730 C C . HIS A 1 89 ? 4.283 -6.489 7.375 1.00 83.44 89 HIS A C 1
ATOM 732 O O . HIS A 1 89 ? 4.350 -6.214 6.182 1.00 83.44 89 HIS A O 1
ATOM 738 N N . GLN A 1 90 ? 3.118 -6.797 7.952 1.00 88.75 90 GLN A N 1
ATOM 739 C CA . GLN A 1 90 ? 1.830 -6.692 7.268 1.00 88.75 90 GLN A CA 1
ATOM 740 C C . GLN A 1 90 ? 1.353 -5.239 7.222 1.00 88.75 90 GLN A C 1
ATOM 742 O O . GLN A 1 90 ? 0.820 -4.819 6.199 1.00 88.75 90 GLN A O 1
ATOM 747 N N . CYS A 1 91 ? 1.587 -4.468 8.287 1.00 89.31 91 CYS A N 1
ATOM 748 C CA . CYS A 1 91 ? 1.357 -3.025 8.297 1.00 89.31 91 CYS A CA 1
ATOM 749 C C . CYS A 1 91 ? 2.237 -2.321 7.254 1.00 89.31 91 CYS A C 1
ATOM 751 O O . CYS A 1 91 ? 1.733 -1.495 6.494 1.00 89.31 91 CYS A O 1
ATOM 753 N N . ASP A 1 92 ? 3.514 -2.700 7.163 1.00 87.19 92 ASP A N 1
ATOM 754 C CA . ASP A 1 92 ? 4.438 -2.186 6.144 1.00 87.19 92 ASP A CA 1
ATOM 755 C C . ASP A 1 92 ? 3.951 -2.518 4.730 1.00 87.19 92 ASP A C 1
ATOM 757 O O . ASP A 1 92 ? 3.949 -1.658 3.851 1.00 87.19 92 ASP A O 1
ATOM 761 N N . GLY A 1 93 ? 3.452 -3.742 4.526 1.00 91.31 93 GLY A N 1
ATOM 762 C CA . GLY A 1 93 ? 2.838 -4.156 3.267 1.00 91.31 93 GLY A CA 1
ATOM 763 C C . GLY A 1 93 ? 1.627 -3.303 2.880 1.00 91.31 93 GLY A C 1
ATOM 764 O O . GLY A 1 93 ? 1.502 -2.910 1.725 1.00 91.31 93 GLY A O 1
ATOM 765 N N . ILE A 1 94 ? 0.762 -2.943 3.833 1.00 93.00 94 ILE A N 1
ATOM 766 C CA . ILE A 1 94 ? -0.394 -2.069 3.571 1.00 93.00 94 ILE A CA 1
ATOM 767 C C . ILE A 1 94 ? 0.050 -0.635 3.246 1.00 93.00 94 ILE A C 1
ATOM 769 O O . ILE A 1 94 ? -0.462 -0.045 2.295 1.00 93.00 94 ILE A O 1
ATOM 773 N N . ARG A 1 95 ? 1.033 -0.082 3.971 1.00 90.38 95 ARG A N 1
ATOM 774 C CA . ARG A 1 95 ? 1.629 1.228 3.635 1.00 90.38 95 ARG A CA 1
ATOM 775 C C . ARG A 1 95 ? 2.236 1.215 2.234 1.00 90.38 95 ARG A C 1
ATOM 777 O O . ARG A 1 95 ? 2.060 2.160 1.471 1.00 90.38 95 ARG A O 1
ATOM 784 N N . PHE A 1 96 ? 2.908 0.123 1.875 1.00 91.19 96 PHE A N 1
ATOM 785 C CA . PHE A 1 96 ? 3.445 -0.079 0.536 1.00 91.19 96 PHE A CA 1
ATOM 786 C C . PHE A 1 96 ? 2.337 -0.100 -0.526 1.00 91.19 96 PHE A C 1
ATOM 788 O O . PHE A 1 96 ? 2.491 0.548 -1.560 1.00 91.19 96 PHE A O 1
ATOM 795 N N . LEU A 1 97 ? 1.220 -0.796 -0.282 1.00 93.25 97 LEU A N 1
ATOM 796 C CA . LEU A 1 97 ? 0.075 -0.796 -1.199 1.00 93.25 97 LEU A CA 1
ATOM 797 C C . LEU A 1 97 ? -0.451 0.630 -1.418 1.00 93.25 97 LEU A C 1
ATOM 799 O O . LEU A 1 97 ? -0.587 1.046 -2.565 1.00 93.25 97 LEU A O 1
ATOM 803 N N . TRP A 1 98 ? -0.663 1.399 -0.346 1.00 91.31 98 TRP A N 1
ATOM 804 C CA . TRP A 1 98 ? -1.123 2.790 -0.424 1.00 91.31 98 TRP A CA 1
ATOM 805 C C . TRP A 1 98 ? -0.186 3.679 -1.253 1.00 91.31 98 TRP A C 1
ATOM 807 O O . TRP A 1 98 ? -0.611 4.292 -2.234 1.00 91.31 98 TRP A O 1
ATOM 817 N N . ASN A 1 99 ? 1.107 3.679 -0.920 1.00 89.50 99 ASN A N 1
ATOM 818 C CA . ASN A 1 99 ? 2.104 4.534 -1.568 1.00 89.50 99 ASN A CA 1
ATOM 819 C C . ASN A 1 99 ? 2.277 4.238 -3.062 1.00 89.50 99 ASN A C 1
ATOM 821 O O . ASN A 1 99 ? 2.659 5.124 -3.823 1.00 89.50 99 ASN A O 1
ATOM 825 N N . ASN A 1 100 ? 2.042 2.994 -3.485 1.00 90.00 100 ASN A N 1
ATOM 826 C CA . ASN A 1 100 ? 2.211 2.618 -4.883 1.00 90.00 100 ASN A CA 1
ATOM 827 C C . ASN A 1 100 ? 0.918 2.710 -5.686 1.00 90.00 100 ASN A C 1
ATOM 829 O O . ASN A 1 100 ? 0.989 3.129 -6.831 1.00 90.00 100 ASN A O 1
ATOM 833 N N . VAL A 1 101 ? -0.239 2.356 -5.125 1.00 90.31 101 VAL A N 1
ATOM 834 C CA . VAL A 1 101 ? -1.504 2.385 -5.878 1.00 90.31 101 VAL A CA 1
ATOM 835 C C . VAL A 1 101 ? -2.049 3.808 -5.992 1.00 90.31 101 VAL A C 1
ATOM 837 O O . VAL A 1 101 ? -2.387 4.241 -7.094 1.00 90.31 101 VAL A O 1
ATOM 840 N N . PHE A 1 102 ? -2.095 4.535 -4.872 1.00 88.06 102 PHE A N 1
ATOM 841 C CA . PHE A 1 102 ? -2.742 5.848 -4.787 1.00 88.06 102 PHE A CA 1
ATOM 842 C C . PH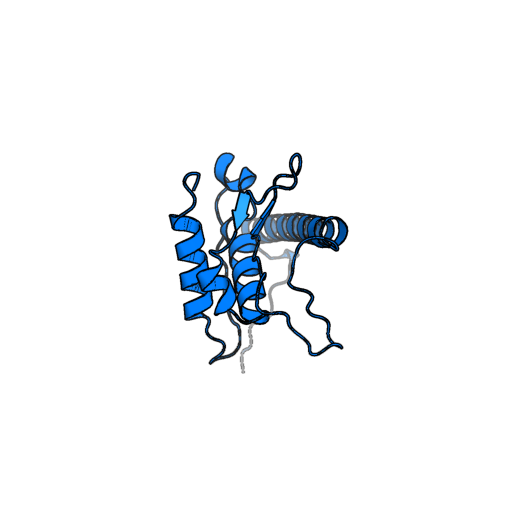E A 1 102 ? -1.763 7.006 -4.584 1.00 88.06 102 PHE A C 1
ATOM 844 O O . PHE A 1 102 ? -2.029 8.095 -5.078 1.00 88.06 102 PHE A O 1
ATOM 851 N N . GLU A 1 103 ? -0.622 6.778 -3.920 1.00 86.50 103 GLU A N 1
ATOM 852 C CA . GLU A 1 103 ? 0.408 7.790 -3.596 1.00 86.50 103 GLU A CA 1
ATOM 853 C C . GLU A 1 103 ? -0.061 8.841 -2.561 1.00 86.50 103 GLU A C 1
ATOM 855 O O . GLU A 1 103 ? 0.574 8.988 -1.509 1.00 86.50 103 GLU A O 1
ATOM 860 N N . SER A 1 104 ? -1.167 9.545 -2.813 1.00 86.38 104 SER A N 1
ATOM 861 C CA . SER A 1 104 ? -1.806 10.522 -1.915 1.00 86.38 104 SER A CA 1
ATOM 862 C C . SER A 1 104 ? -3.257 10.815 -2.318 1.00 86.38 104 SER A C 1
ATOM 864 O O . SER A 1 104 ? -3.628 10.630 -3.476 1.00 86.38 104 SER A O 1
ATOM 866 N N . ILE A 1 105 ? -4.060 11.354 -1.395 1.00 86.00 105 ILE A N 1
ATOM 867 C CA . ILE A 1 105 ? -5.386 11.917 -1.704 1.00 86.00 105 ILE A CA 1
ATOM 868 C C . ILE A 1 105 ? -5.286 12.999 -2.786 1.00 86.00 105 ILE A C 1
ATOM 870 O O . ILE A 1 105 ? -6.054 12.962 -3.744 1.00 86.00 105 ILE A O 1
ATOM 874 N N . ASP A 1 106 ? -4.293 13.893 -2.712 1.00 85.38 106 ASP A N 1
ATOM 875 C CA . ASP A 1 106 ? -4.086 14.932 -3.732 1.00 85.38 106 ASP A CA 1
ATOM 876 C C . ASP A 1 106 ? -3.941 14.333 -5.142 1.00 85.38 106 ASP A C 1
ATOM 878 O O . ASP A 1 106 ? -4.412 14.903 -6.125 1.00 85.38 106 ASP A O 1
ATOM 882 N N . ALA A 1 107 ? -3.284 13.176 -5.274 1.00 85.06 107 ALA A N 1
ATOM 883 C CA . ALA A 1 107 ? -3.137 12.505 -6.562 1.00 85.06 107 ALA A CA 1
ATOM 884 C C . ALA A 1 107 ? -4.482 11.971 -7.085 1.00 85.06 107 ALA A C 1
ATOM 886 O O . ALA A 1 107 ? -4.743 12.062 -8.288 1.00 85.06 107 ALA A O 1
ATOM 887 N N . ILE A 1 108 ? -5.340 11.471 -6.189 1.00 84.69 108 ILE A N 1
ATOM 888 C CA . ILE A 1 108 ? -6.700 11.017 -6.508 1.00 84.69 108 ILE A CA 1
ATOM 889 C C . ILE A 1 108 ? -7.562 12.204 -6.958 1.00 84.69 108 ILE A C 1
ATOM 891 O O . ILE A 1 108 ? -8.179 12.145 -8.023 1.00 84.69 108 ILE A O 1
ATOM 895 N N . GLU A 1 109 ? -7.562 13.305 -6.202 1.00 85.44 109 GLU A N 1
ATOM 896 C CA . GLU A 1 109 ? -8.356 14.505 -6.505 1.00 85.44 109 GLU A CA 1
ATOM 897 C C . GLU A 1 109 ? -7.948 15.149 -7.838 1.00 85.44 109 GLU A C 1
ATOM 899 O O . GLU A 1 109 ? -8.801 15.529 -8.643 1.00 85.44 109 GLU A O 1
ATOM 904 N N . ASN A 1 110 ? -6.645 15.181 -8.132 1.00 85.88 110 ASN A N 1
ATOM 905 C CA . ASN A 1 110 ? -6.113 15.663 -9.409 1.00 85.88 110 ASN A CA 1
ATOM 906 C C . ASN A 1 110 ? -6.301 14.668 -10.573 1.00 85.88 110 ASN A C 1
ATOM 908 O O . ASN A 1 110 ? -5.773 14.895 -11.663 1.00 85.88 110 ASN A O 1
ATOM 912 N N . LYS A 1 111 ? -7.041 13.566 -10.365 1.00 81.31 111 LYS A N 1
ATOM 913 C CA . LYS A 1 111 ? -7.304 12.503 -11.351 1.00 81.31 111 LYS A CA 1
ATOM 914 C C . LYS A 1 111 ? -6.032 11.975 -12.013 1.00 81.31 111 LYS A C 1
ATOM 916 O O . LYS A 1 111 ? -6.029 11.626 -13.197 1.00 81.31 111 LYS A O 1
ATOM 921 N N . LYS A 1 112 ? -4.937 11.925 -11.254 1.00 82.38 112 LYS A N 1
ATOM 922 C CA . LYS A 1 112 ? -3.695 11.320 -11.721 1.00 82.38 112 LYS A CA 1
ATOM 92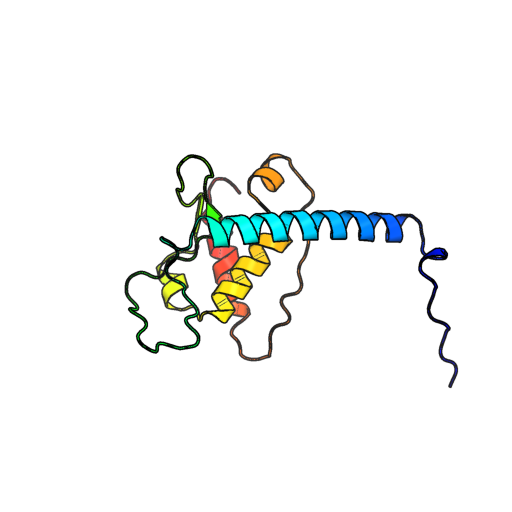3 C C . LYS A 1 112 ? -3.958 9.841 -11.986 1.00 82.38 112 LYS A C 1
ATOM 925 O O . LYS A 1 112 ? -4.670 9.180 -11.232 1.00 82.38 112 LYS A O 1
ATOM 930 N N . GLN A 1 113 ? -3.384 9.313 -13.062 1.00 81.44 113 GLN A N 1
ATOM 931 C CA . GLN A 1 113 ? -3.482 7.889 -13.348 1.00 81.44 113 GLN A CA 1
ATOM 932 C C . GLN A 1 113 ? -2.857 7.096 -12.190 1.00 81.44 113 GLN A C 1
ATOM 934 O O . GLN A 1 113 ? -1.690 7.302 -11.855 1.00 81.44 113 GLN A O 1
ATOM 939 N N . GLY A 1 114 ? -3.653 6.225 -11.563 1.00 76.69 11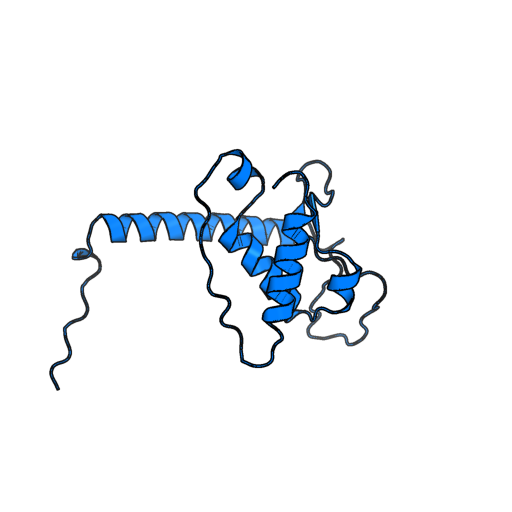4 GLY A N 1
ATOM 940 C CA . GLY A 1 114 ? -3.177 5.331 -10.510 1.00 76.69 114 GLY A CA 1
ATOM 941 C C . GLY A 1 114 ? -2.174 4.317 -11.056 1.00 76.69 114 GLY A C 1
ATOM 942 O O . GLY A 1 114 ? -2.214 3.968 -12.240 1.00 76.69 114 GLY A O 1
ATOM 943 N N . ASN A 1 115 ? -1.286 3.826 -10.191 1.00 85.00 115 ASN A N 1
ATOM 944 C CA . ASN A 1 115 ? -0.305 2.811 -10.575 1.00 85.00 115 ASN A CA 1
ATOM 945 C C . ASN A 1 115 ? -0.682 1.430 -10.026 1.00 85.00 115 ASN A C 1
ATOM 947 O O . ASN A 1 115 ? -1.562 1.268 -9.181 1.00 85.00 115 ASN A O 1
ATOM 951 N N . GLY A 1 116 ? 0.015 0.412 -10.524 1.00 89.19 116 GLY A N 1
ATOM 952 C CA . GLY A 1 116 ? -0.032 -0.938 -9.976 1.00 89.19 116 GLY A CA 1
ATOM 953 C C . GLY A 1 116 ? 1.122 -1.195 -9.013 1.00 89.19 116 GLY A C 1
ATOM 954 O O . GLY A 1 116 ? 2.135 -0.498 -9.015 1.00 89.19 116 GLY A O 1
ATOM 955 N N . CYS A 1 117 ? 1.002 -2.248 -8.212 1.00 91.25 117 CYS A N 1
ATOM 956 C CA . CYS A 1 117 ? 2.100 -2.728 -7.385 1.00 91.25 117 CYS A CA 1
ATOM 957 C C . CYS A 1 117 ? 2.096 -4.256 -7.296 1.00 91.25 117 CYS A C 1
ATOM 959 O O . CYS A 1 117 ? 1.067 -4.909 -7.479 1.00 91.25 117 CYS A O 1
ATOM 961 N N . ILE A 1 118 ? 3.266 -4.833 -7.015 1.00 92.25 118 ILE A N 1
ATOM 962 C CA . ILE A 1 118 ? 3.435 -6.276 -6.834 1.00 92.25 118 ILE A CA 1
ATOM 963 C C . ILE A 1 118 ? 3.809 -6.535 -5.377 1.00 92.25 118 ILE A C 1
ATOM 965 O O . ILE A 1 118 ? 4.922 -6.248 -4.940 1.00 92.25 118 ILE A O 1
ATOM 969 N N . LEU A 1 119 ? 2.884 -7.124 -4.622 1.00 90.38 119 LEU A N 1
ATOM 970 C CA . LEU A 1 119 ? 3.116 -7.512 -3.233 1.00 90.38 119 LEU A CA 1
ATOM 971 C C . LEU A 1 119 ? 3.738 -8.920 -3.159 1.00 90.38 119 LEU A C 1
ATOM 973 O O . LEU A 1 119 ? 3.047 -9.917 -2.941 1.00 90.38 119 LEU A O 1
ATOM 977 N N . ALA A 1 120 ? 5.058 -9.007 -3.342 1.00 88.38 120 ALA A N 1
ATOM 978 C CA . ALA A 1 120 ? 5.803 -10.271 -3.462 1.00 88.38 120 ALA A CA 1
ATOM 979 C C . ALA A 1 120 ? 6.548 -10.724 -2.184 1.00 88.38 120 ALA A C 1
ATOM 981 O O . ALA A 1 120 ? 7.595 -11.363 -2.260 1.00 88.38 120 ALA A O 1
ATOM 982 N N . HIS A 1 121 ? 6.022 -10.437 -0.988 1.00 80.19 121 HIS A N 1
ATOM 983 C CA . HIS A 1 121 ? 6.581 -10.979 0.262 1.00 80.19 121 HIS A CA 1
ATOM 984 C C . HIS A 1 121 ? 6.574 -12.521 0.301 1.00 80.19 121 HIS A C 1
ATOM 986 O O . HIS A 1 121 ? 5.767 -13.167 -0.381 1.00 80.19 121 HIS A O 1
ATOM 992 N N . CYS A 1 122 ? 7.408 -13.113 1.170 1.00 82.62 122 CYS A N 1
ATOM 993 C CA . CYS A 1 122 ? 7.510 -14.565 1.360 1.00 82.62 122 CYS A CA 1
ATOM 994 C C . CYS A 1 122 ? 6.142 -15.257 1.538 1.00 82.62 122 CYS A C 1
ATOM 996 O O . CYS A 1 122 ? 5.150 -14.680 2.011 1.00 82.62 122 CYS A O 1
ATOM 998 N N . MET A 1 123 ? 6.076 -16.524 1.128 1.00 87.06 123 MET A N 1
ATOM 999 C CA . MET A 1 123 ? 4.896 -17.371 1.318 1.00 87.06 123 MET A CA 1
ATOM 1000 C C . MET A 1 123 ? 4.555 -17.533 2.811 1.00 87.06 123 MET A C 1
ATOM 1002 O O . MET A 1 123 ? 5.435 -17.507 3.663 1.00 87.06 123 MET A O 1
ATOM 1006 N N . GLY A 1 124 ? 3.260 -17.625 3.131 1.00 85.62 124 GLY A N 1
ATOM 1007 C CA . GLY A 1 124 ? 2.778 -17.777 4.513 1.00 85.62 124 GLY A CA 1
ATOM 1008 C C . GLY A 1 124 ? 2.691 -16.495 5.358 1.00 85.62 124 GLY A C 1
ATOM 1009 O O . GLY A 1 124 ? 2.134 -16.537 6.446 1.00 85.62 124 GLY A O 1
ATOM 1010 N N . LEU A 1 125 ? 3.142 -15.330 4.871 1.00 85.62 125 LEU A N 1
ATOM 1011 C CA . LEU A 1 125 ? 3.134 -14.072 5.649 1.00 85.62 125 LEU A CA 1
ATOM 1012 C C . LEU A 1 125 ? 1.774 -13.344 5.729 1.00 85.62 125 LEU A C 1
ATOM 1014 O O . LEU A 1 125 ? 1.702 -12.209 6.207 1.00 85.62 125 LEU A O 1
ATOM 1018 N N . GLY A 1 126 ? 0.690 -13.973 5.265 1.00 89.38 126 GLY A N 1
ATOM 1019 C CA . GLY A 1 126 ? -0.663 -13.411 5.343 1.00 89.38 126 GLY A CA 1
ATOM 1020 C C . GLY A 1 126 ? -0.913 -12.225 4.404 1.00 89.38 126 GLY A C 1
ATOM 1021 O O . GLY A 1 126 ? -1.549 -11.255 4.802 1.00 89.38 126 GLY A O 1
ATOM 1022 N N . LYS A 1 127 ? -0.437 -12.299 3.153 1.00 94.62 127 LYS A N 1
ATOM 1023 C CA . LYS A 1 127 ? -0.701 -11.278 2.116 1.00 94.62 127 LYS A CA 1
ATOM 1024 C C . LYS A 1 127 ? -2.197 -11.047 1.881 1.00 94.62 127 LYS A C 1
ATOM 1026 O O . LYS A 1 127 ? -2.611 -9.916 1.677 1.00 94.62 127 LYS A O 1
ATOM 1031 N N . THR A 1 128 ? -3.011 -12.099 1.972 1.00 94.56 128 THR A N 1
ATOM 1032 C CA . THR A 1 128 ? -4.470 -11.995 1.844 1.00 94.56 128 THR A CA 1
ATOM 1033 C C . THR A 1 128 ? -5.061 -11.043 2.881 1.00 94.56 128 THR A C 1
ATOM 1035 O O . THR A 1 128 ? -5.853 -10.181 2.525 1.00 94.56 128 THR A O 1
ATOM 1038 N N . LEU A 1 129 ? -4.629 -11.138 4.144 1.00 94.56 129 LEU A N 1
ATOM 1039 C CA . LEU A 1 129 ? -5.085 -10.229 5.198 1.00 94.56 129 LEU A CA 1
ATOM 1040 C C . LEU A 1 129 ? -4.628 -8.787 4.935 1.00 94.56 129 LEU A C 1
ATOM 1042 O O . LEU A 1 129 ? -5.394 -7.864 5.175 1.00 94.56 129 LEU A O 1
ATOM 1046 N N . GLN A 1 130 ? -3.416 -8.590 4.403 1.00 94.12 130 GLN A N 1
ATOM 1047 C CA . GLN A 1 130 ? -2.934 -7.257 4.012 1.00 94.12 130 GLN A CA 1
ATOM 1048 C C . GLN A 1 130 ? -3.839 -6.634 2.945 1.00 94.12 130 GLN A C 1
ATOM 1050 O O . GLN A 1 130 ? -4.295 -5.507 3.108 1.00 94.12 130 GLN A O 1
ATOM 1055 N N . VAL A 1 131 ? -4.143 -7.390 1.885 1.00 94.94 131 VAL A N 1
ATOM 1056 C CA . VAL A 1 131 ? -4.990 -6.922 0.781 1.00 94.94 131 VAL A CA 1
ATOM 1057 C C . VAL A 1 131 ? -6.424 -6.672 1.252 1.00 94.94 131 VAL A C 1
ATOM 1059 O O . VAL A 1 131 ? -6.983 -5.632 0.928 1.00 94.94 131 VAL A O 1
ATOM 1062 N N . ILE A 1 132 ? -7.006 -7.563 2.061 1.00 95.75 132 ILE A N 1
ATOM 1063 C CA . ILE A 1 132 ? -8.354 -7.364 2.619 1.00 95.75 132 ILE A CA 1
ATOM 1064 C C . ILE A 1 132 ? -8.397 -6.117 3.503 1.00 95.75 132 ILE A C 1
ATOM 1066 O O . ILE A 1 132 ? -9.295 -5.299 3.341 1.00 95.75 132 ILE A O 1
ATOM 1070 N N . SER A 1 133 ? -7.427 -5.937 4.404 1.00 94.56 133 SER A N 1
ATOM 1071 C CA . SER A 1 133 ? -7.368 -4.755 5.270 1.00 94.56 133 SER A CA 1
ATOM 1072 C C . SER A 1 133 ? -7.197 -3.467 4.473 1.00 94.56 133 SER A C 1
ATOM 1074 O O . SER A 1 133 ? -7.820 -2.458 4.799 1.00 94.56 133 SER A O 1
ATOM 1076 N N . PHE A 1 134 ? -6.398 -3.505 3.406 1.00 94.69 134 PHE A N 1
ATOM 1077 C CA . PHE A 1 134 ? -6.230 -2.378 2.499 1.00 94.69 134 PHE A CA 1
ATOM 1078 C C . PHE A 1 134 ? -7.542 -2.040 1.781 1.00 94.69 134 PHE A C 1
ATOM 1080 O O . PHE A 1 134 ? -8.012 -0.912 1.880 1.00 94.69 134 PHE A O 1
ATOM 1087 N N . ILE A 1 135 ? -8.185 -3.026 1.152 1.00 94.44 135 ILE A N 1
ATOM 1088 C CA . ILE A 1 135 ? -9.469 -2.856 0.460 1.00 94.44 135 ILE A CA 1
ATOM 1089 C C . ILE A 1 135 ? -10.543 -2.338 1.421 1.00 94.44 135 ILE A C 1
ATOM 1091 O O . ILE A 1 135 ? -11.209 -1.354 1.122 1.00 94.44 135 ILE A O 1
ATOM 1095 N N . HIS A 1 136 ? -10.678 -2.954 2.597 1.00 94.62 136 HIS A N 1
ATOM 1096 C CA . HIS A 1 136 ? -11.612 -2.513 3.632 1.00 94.62 136 HIS A CA 1
ATOM 1097 C C . HIS A 1 136 ? -11.387 -1.048 4.007 1.00 94.62 136 HIS A C 1
ATOM 1099 O O . HIS A 1 136 ? -12.345 -0.313 4.205 1.00 94.62 136 HIS A O 1
ATOM 1105 N N . THR A 1 137 ? -10.130 -0.625 4.129 1.00 92.31 137 THR A N 1
ATOM 1106 C CA . THR A 1 137 ? -9.798 0.779 4.389 1.00 92.31 137 THR A CA 1
ATOM 1107 C C . THR A 1 137 ? -10.343 1.658 3.268 1.00 92.31 137 THR A C 1
ATOM 1109 O O . THR A 1 137 ? -11.133 2.545 3.552 1.00 92.31 137 THR A O 1
ATOM 1112 N N . MET A 1 138 ? -10.033 1.354 2.005 1.00 90.25 138 MET A N 1
ATOM 1113 C CA . MET A 1 138 ? -10.477 2.160 0.857 1.00 90.25 138 MET A CA 1
ATOM 1114 C C . MET A 1 138 ? -12.002 2.284 0.757 1.00 90.25 138 MET A C 1
ATOM 1116 O O . MET A 1 138 ? -12.502 3.380 0.561 1.00 90.25 138 MET A O 1
ATOM 1120 N N . PHE A 1 139 ? -12.747 1.192 0.954 1.00 89.69 139 PHE A N 1
ATOM 1121 C CA . PHE A 1 139 ? -14.214 1.211 0.861 1.00 89.69 139 PHE A CA 1
ATOM 1122 C C . PHE A 1 139 ? -14.917 1.947 2.007 1.00 89.69 139 PHE A C 1
ATOM 1124 O O . PHE A 1 139 ? -16.086 2.289 1.869 1.00 89.69 139 PHE A O 1
ATOM 1131 N N . ASN A 1 140 ? -14.247 2.152 3.142 1.00 86.38 140 ASN A N 1
ATOM 1132 C CA . ASN A 1 140 ? -14.815 2.894 4.270 1.00 86.38 140 ASN A CA 1
ATOM 1133 C C . ASN A 1 140 ? -14.429 4.379 4.264 1.00 86.38 140 ASN A C 1
ATOM 1135 O O . ASN A 1 140 ? -14.828 5.103 5.174 1.00 86.38 140 ASN A O 1
ATOM 1139 N N . TYR A 1 141 ? -13.642 4.834 3.286 1.00 80.81 141 TYR A N 1
ATOM 1140 C CA . TYR A 1 141 ? -13.307 6.244 3.136 1.00 80.81 141 TYR A CA 1
ATOM 1141 C C . TYR A 1 141 ? -14.221 6.898 2.103 1.00 80.81 141 TYR A C 1
ATOM 1143 O O . TYR A 1 141 ? -14.028 6.721 0.910 1.00 80.81 141 TYR A O 1
ATOM 1151 N N . ASP A 1 142 ? -15.162 7.723 2.572 1.00 65.62 142 ASP A N 1
ATOM 1152 C CA . ASP A 1 142 ? -16.193 8.401 1.759 1.00 65.62 142 ASP A CA 1
ATOM 1153 C C . ASP A 1 142 ? -15.651 9.345 0.659 1.00 65.62 142 ASP A C 1
ATOM 1155 O O . ASP A 1 142 ? -16.420 9.873 -0.143 1.00 65.62 142 ASP A O 1
ATOM 1159 N N . LYS A 1 143 ? -14.338 9.612 0.639 1.00 58.28 143 LYS A N 1
ATOM 1160 C CA . LYS A 1 143 ? -13.670 10.516 -0.315 1.00 58.28 143 LYS A CA 1
ATOM 1161 C C . LYS A 1 143 ? -12.909 9.793 -1.440 1.00 58.28 143 LYS A C 1
ATOM 1163 O O . LYS A 1 143 ? -12.261 10.470 -2.236 1.00 58.28 143 LYS A O 1
ATOM 1168 N N . ILE A 1 144 ? -12.968 8.459 -1.502 1.00 53.56 144 ILE A N 1
ATOM 1169 C CA . ILE A 1 144 ? -12.392 7.619 -2.572 1.00 53.56 144 ILE A CA 1
ATOM 1170 C C . ILE A 1 144 ? -13.535 6.946 -3.332 1.00 53.56 144 ILE A C 1
ATOM 1172 O O . ILE A 1 144 ? -13.485 6.957 -4.583 1.00 53.56 144 ILE A O 1
#

Secondary structure (DSSP, 8-state):
--PPPPPPGGGS-HHHHHHHHHHHHHHHHHHHHHHHHHHH-TTT------TT-----TT---EEEEE-TTT--EEEEE-HHHHTT--HHHHHHHHHHHHHHT--HHHHHTTPPP------PPTTS-HHHHHHHHHHHHHT-TT-